Protein 6ER1 (pdb70)

Secondary structure (DSSP, 8-state):
-------TTHHHHHHHHHHHHHHHT-S--EEEE-TTS-EEEE-HHHHHHH-SHHHHHHHHS-EETTEEE--TTS-HHHHHHHHHHHHHS-----GGGHHHHHHHHHHHT-HHHHHHHT---

Solvent-accessible surface area: 8264 Å² total; per-residue (Å²): 182,145,154,109,152,168,97,92,112,135,46,111,90,100,70,104,89,18,52,57,65,26,113,133,73,56,167,34,78,13,18,0,26,12,174,116,110,54,90,34,92,0,13,83,134,8,0,48,90,29,10,102,26,4,53,82,7,45,152,99,35,116,105,58,139,127,0,4,51,5,27,106,97,2,33,37,64,0,0,57,23,0,0,64,14,18,2,64,53,77,20,140,81,120,149,179,35,79,25,86,0,31,158,12,0,125,89,9,108,0,63,75,0,24,142,80,17,92,73,166,153

Structure (mmCIF, N/CA/C/O backbone):
data_6ER1
#
_entry.id   6ER1
#
_cell.length_a   84.940
_cell.length_b   84.940
_cell.length_c   40.400
_cell.angle_alpha   90.000
_cell.angle_beta   90.000
_cell.angle_gamma   120.000
#
_symmetry.space_group_name_H-M   'P 32 2 1'
#
loop_
_entity.id
_entity.type
_entity.pdbx_description
1 polymer 'Centrosome-associated zinc finger protein CP190'
2 non-polymer 'PHOSPHATE ION'
3 water water
#
loop_
_atom_site.group_PDB
_atom_site.id
_atom_site.type_symbol
_atom_site.label_atom_id
_atom_site.label_alt_id
_atom_site.label_comp_id
_atom_site.label_asym_id
_atom_site.label_entity_id
_atom_site.label_seq_id
_atom_site.pdbx_PDB_ins_code
_atom_site.Cartn_x
_atom_site.Cartn_y
_atom_site.Cartn_z
_atom_site.occupancy
_atom_site.B_iso_or_equiv
_atom_site.auth_seq_id
_atom_site.auth_comp_id
_atom_site.auth_asym_id
_atom_site.auth_atom_id
_atom_site.pdbx_PDB_model_num
ATOM 1 N N . GLU A 1 8 ? -51.556 -9.986 -41.632 1.00 56.21 3 GLU A N 1
ATOM 2 C CA . GLU A 1 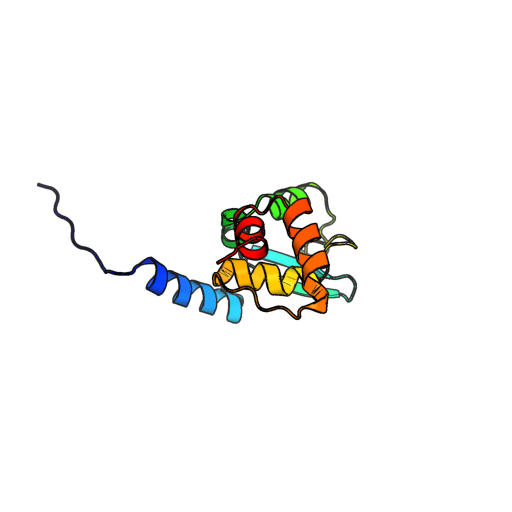8 ? -51.611 -8.668 -40.953 1.00 46.01 3 GLU A CA 1
ATOM 3 C C . GLU A 1 8 ? -51.160 -8.802 -39.495 1.00 40.86 3 GLU A C 1
ATOM 4 O O . GLU A 1 8 ? -51.069 -9.909 -38.936 1.00 35.58 3 GLU A O 1
ATOM 10 N N . VAL A 1 9 ? -50.933 -7.654 -38.869 1.00 34.46 4 VAL A N 1
ATOM 11 C CA . VAL A 1 9 ? -50.469 -7.616 -37.490 1.00 26.28 4 VAL A CA 1
ATOM 12 C C . VAL A 1 9 ? -51.654 -7.762 -36.525 1.00 25.79 4 VAL A C 1
ATOM 13 O O . VAL A 1 9 ? -52.602 -6.969 -36.563 1.00 28.01 4 VAL A O 1
ATOM 17 N N . LYS A 1 10 ? -51.588 -8.765 -35.662 1.00 18.98 5 LYS A N 1
ATOM 18 C CA . LYS A 1 10 ? -52.578 -8.971 -34.602 1.00 18.47 5 LYS A CA 1
ATOM 19 C C . LYS A 1 10 ? -52.080 -8.445 -33.268 1.00 18.75 5 LYS A C 1
ATOM 20 O O . LYS A 1 10 ? -50.895 -8.202 -33.075 1.00 19.81 5 LYS A O 1
ATOM 26 N N . SER A 1 11 ? -53.013 -8.278 -32.345 1.00 18.99 6 SER A N 1
ATOM 27 C CA . SER A 1 11 ? -52.611 -7.919 -31.015 1.00 20.84 6 SER A CA 1
ATOM 28 C C . SER A 1 11 ? -53.527 -8.530 -29.973 1.00 22.88 6 SER A C 1
ATOM 29 O O . SER A 1 11 ? -54.732 -8.640 -30.181 1.00 24.91 6 SER A O 1
ATOM 32 N N . VAL A 1 12 ? -52.904 -8.981 -28.884 1.00 19.78 7 VAL A N 1
ATOM 33 C CA . VAL A 1 12 ? -53.617 -9.528 -27.727 1.00 19.60 7 VAL A CA 1
ATOM 34 C C . VAL A 1 12 ? -52.978 -8.869 -26.501 1.00 16.96 7 VAL A C 1
ATOM 35 O O . VAL A 1 12 ? -51.815 -8.416 -26.574 1.00 18.86 7 VAL A O 1
ATOM 39 N N . LYS A 1 13 ? -53.720 -8.780 -25.397 1.00 16.50 8 LYS A N 1
ATOM 40 C CA . LYS A 1 13 ? -53.235 -8.046 -24.245 1.00 17.32 8 LYS A CA 1
ATOM 41 C C . LYS A 1 13 ? -53.632 -8.689 -22.927 1.00 16.59 8 LYS A C 1
ATOM 42 O O . LYS A 1 13 ? -54.664 -9.373 -22.821 1.00 18.69 8 LYS A O 1
ATOM 48 N N . VAL A 1 14 ? -52.791 -8.447 -21.914 1.00 17.29 9 VAL A N 1
ATOM 49 C CA . VAL A 1 14 ? -53.099 -8.755 -20.521 1.00 17.90 9 VAL A CA 1
ATOM 50 C C . VAL A 1 14 ? -53.658 -7.461 -19.916 1.00 18.99 9 VAL A C 1
ATOM 51 O O . VAL A 1 14 ? -53.007 -6.421 -19.935 1.00 23.06 9 VAL A O 1
ATOM 55 N N . ASP A 1 15 ? -54.862 -7.535 -19.365 1.00 19.99 10 ASP A N 1
ATOM 56 C CA . ASP A 1 15 ? -55.469 -6.372 -18.761 1.00 20.69 10 ASP A CA 1
ATOM 57 C C . ASP A 1 15 ? -54.729 -5.973 -17.466 1.00 2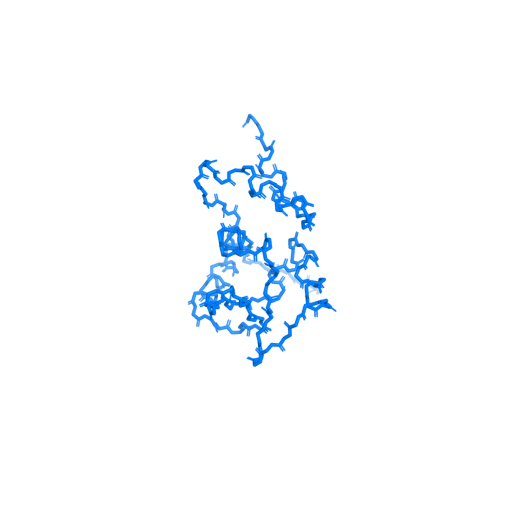0.86 10 ASP A C 1
ATOM 58 O O . ASP A 1 15 ? -54.094 -6.802 -16.778 1.00 22.29 10 ASP A O 1
ATOM 63 N N . ASN A 1 16 ? -54.802 -4.695 -17.163 1.00 21.64 11 ASN A N 1
ATOM 64 C CA . ASN A 1 16 ? -54.270 -4.173 -15.903 1.00 20.59 11 ASN A CA 1
ATOM 65 C C . ASN A 1 16 ? -52.775 -4.438 -15.745 1.00 18.51 11 ASN A C 1
ATOM 66 O O . ASN A 1 16 ? -52.286 -4.816 -14.671 1.00 19.95 11 ASN A O 1
ATOM 71 N N . TRP A 1 17 ? -52.042 -4.179 -16.823 1.00 18.38 12 TRP A N 1
ATOM 72 C CA . TRP A 1 17 ? -50.602 -4.437 -16.810 1.00 16.39 12 TRP A CA 1
ATOM 73 C C . TRP A 1 17 ? -49.860 -3.641 -15.742 1.00 16.56 12 TRP A C 1
ATOM 74 O O . TRP A 1 17 ? -48.901 -4.136 -15.135 1.00 16.99 12 TRP A O 1
ATOM 85 N N . GLY A 1 18 ? -50.309 -2.415 -15.509 1.00 17.65 13 GLY A N 1
ATOM 86 C CA . GLY A 1 18 ? -49.697 -1.570 -14.506 1.00 18.16 13 GLY A CA 1
ATOM 87 C C . GLY A 1 18 ? -49.728 -2.175 -13.108 1.00 16.66 13 GLY A C 1
ATOM 88 O O . GLY A 1 18 ? -48.773 -2.069 -12.381 1.00 18.25 13 GLY A O 1
ATOM 89 N N . VAL A 1 19 ? -50.858 -2.790 -12.753 1.00 18.64 14 VAL A N 1
ATOM 90 C CA . VAL A 1 19 ? -51.040 -3.460 -11.466 1.00 19.18 14 VAL A CA 1
ATOM 91 C C . VAL A 1 19 ? -50.098 -4.659 -11.374 1.00 18.44 14 VAL A C 1
ATOM 92 O O . VAL A 1 19 ? -49.397 -4.829 -10.348 1.00 20.17 14 VAL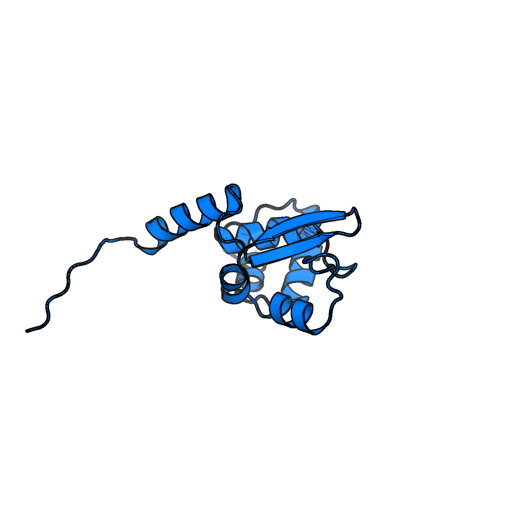 A O 1
ATOM 96 N N . PHE A 1 20 ? -50.051 -5.465 -12.451 1.00 19.25 15 PHE A N 1
ATOM 97 C CA . PHE A 1 20 ? -49.099 -6.594 -12.526 1.00 17.74 15 PHE A CA 1
ATOM 98 C C . PHE A 1 20 ? -47.656 -6.123 -12.278 1.00 16.89 15 PHE A C 1
ATOM 99 O O . PHE A 1 20 ? -46.930 -6.680 -11.458 1.00 18.72 15 PHE A O 1
ATOM 107 N N . PHE A 1 21 ? -47.252 -5.093 -13.005 1.00 16.08 16 PHE A N 1
ATOM 108 C CA . PHE A 1 21 ? -45.895 -4.655 -13.006 1.00 15.43 16 PHE A CA 1
ATOM 109 C C . PHE A 1 21 ? -45.474 -4.063 -11.656 1.00 15.52 16 PHE A C 1
ATOM 110 O O . PHE A 1 21 ? -44.393 -4.371 -11.157 1.00 16.46 16 PHE A O 1
ATOM 118 N N . LEU A 1 22 ? -46.348 -3.238 -11.085 1.00 15.54 17 LEU A N 1
ATOM 119 C CA . LEU A 1 22 ? -46.084 -2.634 -9.797 1.00 15.87 17 LEU A CA 1
ATOM 120 C C . LEU A 1 22 ? -45.871 -3.681 -8.713 1.00 15.91 17 LEU A C 1
ATOM 121 O O . LEU A 1 22 ? -45.016 -3.507 -7.846 1.00 18.46 17 LEU A O 1
ATOM 126 N N . GLN A 1 23 ? -46.647 -4.761 -8.748 1.00 16.12 18 GLN A N 1
ATOM 127 C CA . GLN A 1 23 ? -46.471 -5.814 -7.745 1.00 18.08 18 GLN A CA 1
ATOM 128 C C . GLN A 1 23 ? -45.068 -6.380 -7.825 1.00 17.52 18 GLN A C 1
ATOM 129 O O . GLN A 1 23 ? -44.398 -6.636 -6.806 1.00 19.74 18 GLN A O 1
ATOM 139 N N . LYS A 1 24 ? -44.604 -6.597 -9.070 1.00 15.93 19 LYS A N 1
ATOM 140 C CA . LYS A 1 24 ? -43.251 -7.140 -9.266 1.00 15.94 19 LYS A CA 1
ATOM 141 C C . LYS A 1 24 ? -42.170 -6.172 -8.837 1.00 15.78 19 LYS A C 1
ATOM 142 O O . LYS A 1 24 ? -41.193 -6.544 -8.152 1.00 17.67 19 LYS A O 1
ATOM 148 N N . LEU A 1 25 ? -42.352 -4.905 -9.191 1.00 15.11 20 LEU A N 1
ATOM 149 C CA . LEU A 1 25 ? -41.413 -3.870 -8.838 1.00 15.13 20 LEU A CA 1
ATOM 150 C C . LEU A 1 25 ? -41.301 -3.675 -7.299 1.00 16.47 20 LEU A C 1
ATOM 151 O O . LEU A 1 25 ? -40.214 -3.519 -6.762 1.00 17.18 20 LEU A O 1
ATOM 156 N N . GLN A 1 26 ? -42.438 -3.692 -6.636 1.00 16.80 21 GLN A N 1
ATOM 157 C CA . GLN A 1 26 ? -42.471 -3.556 -5.155 1.00 17.93 21 GLN A CA 1
ATOM 158 C C . GLN A 1 26 ? -41.713 -4.697 -4.507 1.00 17.54 21 GLN A C 1
ATOM 159 O O . GLN A 1 26 ? -40.934 -4.476 -3.572 1.00 20.03 21 GLN A O 1
ATOM 165 N N . ASN A 1 27 ? -41.897 -5.920 -5.012 1.00 17.55 22 ASN A N 1
ATOM 166 C CA . ASN A 1 27 ? -41.133 -7.041 -4.530 1.00 17.74 22 ASN A CA 1
ATOM 167 C C . ASN A 1 27 ? -39.640 -6.858 -4.710 1.00 18.11 22 ASN A C 1
ATOM 168 O O . ASN A 1 27 ? -38.848 -7.150 -3.828 1.00 20.37 22 ASN A O 1
ATOM 173 N N . PHE A 1 28 ? -39.237 -6.384 -5.878 1.00 17.03 23 PHE A N 1
ATOM 174 C CA . PHE A 1 28 ? -37.825 -6.109 -6.089 1.00 18.12 23 PHE A CA 1
ATOM 175 C C . PHE A 1 28 ? -37.247 -5.074 -5.089 1.00 17.59 23 PHE A C 1
ATOM 176 O O . PHE A 1 28 ? -36.105 -5.193 -4.627 1.00 20.71 23 PHE A O 1
ATOM 184 N N . PHE A 1 29 ? -38.020 -4.036 -4.843 1.00 16.93 24 PHE A N 1
ATOM 185 C CA . PHE A 1 29 ? -37.645 -3.012 -3.877 1.00 17.93 24 PHE A CA 1
ATOM 186 C C . PHE A 1 29 ? -37.488 -3.598 -2.487 1.00 20.28 24 PHE A C 1
ATOM 187 O O . PHE A 1 29 ? -36.463 -3.377 -1.848 1.00 22.32 24 PHE A O 1
ATOM 195 N N . ASN A 1 30 ? -38.431 -4.446 -2.077 1.00 18.99 25 ASN A N 1
ATOM 196 C CA . ASN A 1 30 ? -38.380 -5.063 -0.755 1.00 22.22 25 ASN A CA 1
ATOM 197 C C . ASN A 1 30 ? -37.175 -5.991 -0.610 1.00 22.14 25 ASN A C 1
ATOM 198 O O . ASN A 1 30 ? -36.600 -6.056 0.459 1.00 30.50 25 ASN A O 1
ATOM 203 N N . LYS A 1 31 ? -36.760 -6.654 -1.695 1.00 23.90 26 LYS A N 1
ATOM 204 C CA . LYS A 1 31 ? -35.660 -7.627 -1.658 1.00 24.97 26 LYS A CA 1
ATOM 205 C C . LYS A 1 31 ? -34.322 -6.981 -2.084 1.00 24.67 26 LYS A C 1
ATOM 206 O O . LYS A 1 31 ? -33.292 -7.647 -2.071 1.00 28.65 26 LYS A O 1
ATOM 212 N N . THR A 1 32 ? -34.350 -5.698 -2.479 1.00 22.14 27 THR A N 1
ATOM 213 C CA . THR A 1 32 ? -33.205 -4.926 -3.042 1.00 23.35 27 THR A CA 1
ATOM 214 C C . THR A 1 32 ? -32.608 -5.580 -4.283 1.00 30.52 27 THR A C 1
ATOM 215 O O . THR A 1 32 ? -31.388 -5.619 -4.449 1.00 42.89 27 THR A O 1
ATOM 219 N N . ASP A 1 33 ? -33.483 -6.121 -5.119 1.00 23.83 28 ASP A N 1
ATOM 220 C CA . ASP A 1 33 ? -33.107 -6.731 -6.397 1.00 23.84 28 ASP A CA 1
ATOM 221 C C . ASP A 1 33 ? -33.086 -5.654 -7.447 1.00 20.69 28 ASP A C 1
ATOM 222 O O . ASP A 1 33 ? -34.048 -4.886 -7.560 1.00 21.28 28 ASP A O 1
ATOM 227 N N . TYR A 1 34 ? -31.985 -5.602 -8.200 1.00 19.21 29 TYR A N 1
ATOM 228 C CA . TYR A 1 34 ? -31.773 -4.702 -9.339 1.00 20.93 29 TYR A CA 1
ATOM 229 C C . TYR A 1 34 ? -31.632 -3.257 -8.917 1.00 18.55 29 TYR A C 1
ATOM 230 O O . TYR A 1 34 ? -31.620 -2.367 -9.771 1.00 21.16 29 TYR A O 1
ATOM 239 N N . CYS A 1 35 ? -31.424 -3.002 -7.614 1.00 22.42 30 CYS A N 1
ATOM 240 C CA . CYS A 1 35 ? -31.245 -1.619 -7.165 1.00 20.59 30 CYS A CA 1
ATOM 241 C C . CYS A 1 35 ? -29.917 -1.076 -7.697 1.00 21.63 30 CYS A C 1
ATOM 242 O O . CYS A 1 35 ? -28.931 -1.817 -7.834 1.00 25.63 30 CYS A O 1
ATOM 245 N N . ASP A 1 36 ? -29.914 0.196 -8.060 1.00 19.88 31 ASP A N 1
ATOM 246 C CA . ASP A 1 36 ? -28.750 0.796 -8.701 1.00 20.77 31 ASP A CA 1
ATOM 247 C C . ASP A 1 36 ? -28.389 2.139 -8.154 1.00 20.23 31 ASP A C 1
ATOM 248 O O . ASP A 1 36 ? -27.517 2.814 -8.701 1.00 23.11 31 ASP A O 1
ATOM 253 N N . LEU A 1 37 ? -28.987 2.480 -7.015 1.00 19.21 32 LEU A N 1
ATOM 254 C CA . LEU A 1 37 ? -28.718 3.743 -6.337 1.00 17.97 32 LEU A CA 1
ATOM 255 C C . LEU A 1 37 ? -28.878 3.513 -4.835 1.00 18.54 32 LEU A C 1
ATOM 256 O O . LEU A 1 37 ? -29.932 3.022 -4.388 1.00 19.72 32 LEU A O 1
ATOM 261 N N . THR A 1 38 ? -27.844 3.852 -4.050 1.00 17.72 33 THR A N 1
ATOM 262 C CA . THR A 1 38 ? -27.856 3.700 -2.618 1.00 17.26 33 THR A CA 1
ATOM 263 C C . THR A 1 38 ? -27.836 5.087 -2.014 1.00 16.16 33 THR A C 1
ATOM 264 O O . THR A 1 38 ? -26.901 5.865 -2.274 1.00 19.78 33 THR A O 1
ATOM 268 N N . LEU A 1 39 ? -28.874 5.395 -1.226 1.00 16.52 34 LEU A N 1
ATOM 269 C CA . LEU A 1 39 ? -28.987 6.677 -0.534 1.00 16.81 34 LEU A CA 1
ATOM 270 C C . LEU A 1 39 ? -28.477 6.512 0.877 1.00 17.50 34 LEU A C 1
ATOM 271 O O . LEU A 1 39 ? -28.869 5.576 1.575 1.00 20.36 34 LEU A O 1
ATOM 276 N N . GLN A 1 40 ? -27.599 7.403 1.312 1.00 17.46 35 GLN A N 1
ATOM 277 C CA . GLN A 1 40 ? -27.033 7.341 2.655 1.00 17.56 35 GLN A CA 1
ATOM 278 C C . GLN A 1 40 ? -27.409 8.548 3.500 1.00 16.97 35 GLN A C 1
ATOM 279 O O . GLN A 1 40 ? -27.178 9.698 3.066 1.00 19.03 35 GLN A O 1
ATOM 285 N N . PHE A 1 41 ? -27.930 8.260 4.703 1.00 16.87 36 PHE A N 1
ATOM 286 C CA . PHE A 1 41 ? -28.359 9.268 5.658 1.00 17.07 36 PHE A CA 1
ATOM 287 C C . PHE A 1 41 ? -27.251 9.656 6.645 1.00 19.23 36 PHE A C 1
ATOM 288 O O . PHE A 1 41 ? -26.207 8.993 6.713 1.00 21.27 36 PHE A O 1
ATOM 296 N N . ARG A 1 42 ? -27.478 10.724 7.400 1.00 19.52 37 ARG A N 1
ATOM 297 C CA . ARG A 1 42 ? -26.465 11.267 8.322 1.00 22.62 37 ARG A CA 1
ATOM 298 C C . ARG A 1 42 ? -26.072 10.255 9.392 1.00 22.65 37 ARG A C 1
ATOM 299 O O . ARG A 1 42 ? -24.904 10.226 9.829 1.00 27.50 37 ARG A O 1
ATOM 311 N N . ASP A 1 43 ? -27.038 9.410 9.790 1.00 21.44 38 ASP A N 1
ATOM 312 C CA . ASP A 1 43 ? -26.796 8.341 10.784 1.00 22.72 38 ASP A CA 1
ATOM 313 C C . ASP A 1 43 ? -26.087 7.075 10.192 1.00 24.19 38 ASP A C 1
ATOM 314 O O . ASP A 1 43 ? -25.899 6.068 10.896 1.00 31.43 38 ASP A O 1
ATOM 319 N N . ASN A 1 44 ? -25.710 7.153 8.911 1.00 24.39 39 ASN A N 1
ATOM 320 C CA . ASN A 1 44 ? -25.003 6.115 8.118 1.00 26.34 39 ASN A CA 1
ATOM 321 C C . ASN A 1 44 ? -25.919 4.995 7.636 1.00 26.43 39 ASN A C 1
ATOM 322 O O . ASN A 1 44 ? -25.453 4.076 6.954 1.00 32.13 39 ASN A O 1
ATOM 327 N N . SER A 1 45 ? -27.224 5.086 7.917 1.00 22.45 40 SER A N 1
ATOM 328 C CA . SER A 1 45 ? -28.177 4.106 7.396 1.00 22.19 40 SER A CA 1
ATOM 329 C C . SER A 1 45 ? -28.378 4.355 5.893 1.00 20.46 40 SER A C 1
ATOM 330 O O . SER A 1 45 ? -28.054 5.428 5.367 1.00 19.89 40 SER A O 1
ATOM 333 N N . GLN A 1 46 ? -28.829 3.326 5.198 1.00 22.13 41 GLN A N 1
ATOM 334 C CA . GLN A 1 46 ? -28.944 3.360 3.759 1.00 21.96 41 GLN A CA 1
ATOM 335 C C . GLN A 1 46 ? -30.289 2.874 3.299 1.00 19.59 41 GLN A C 1
ATOM 336 O O . GLN A 1 46 ? -30.895 1.993 3.899 1.00 26.88 41 GLN A O 1
ATOM 342 N N . LEU A 1 47 ? -30.701 3.416 2.156 1.00 16.95 42 LEU A N 1
ATOM 343 C CA . LEU A 1 47 ? -31.918 2.990 1.470 1.00 17.34 42 LEU A CA 1
ATOM 344 C C . LEU A 1 47 ? -31.539 2.734 0.005 1.00 17.70 42 LEU A C 1
ATOM 345 O O . LEU A 1 47 ? -31.071 3.648 -0.691 1.00 18.83 42 LEU A O 1
ATOM 350 N N . LYS A 1 48 ? -31.741 1.505 -0.457 1.00 17.14 43 LYS A N 1
ATOM 351 C CA . LYS A 1 48 ? -31.419 1.122 -1.844 1.00 17.40 43 LYS A CA 1
ATOM 352 C C . LYS A 1 48 ? -32.646 1.194 -2.723 1.00 17.69 43 LYS A C 1
ATOM 353 O O . LYS A 1 48 ? -33.694 0.662 -2.355 1.00 18.37 43 LYS A O 1
ATOM 359 N N . VAL A 1 49 ? -32.512 1.828 -3.888 1.00 17.02 44 VAL A N 1
ATOM 360 C CA . VAL A 1 49 ? -33.649 2.138 -4.720 1.00 16.81 44 VAL A CA 1
ATOM 361 C C . VAL A 1 49 ? -33.263 1.869 -6.193 1.00 16.25 44 VAL A C 1
ATOM 362 O O . VAL A 1 49 ? -32.114 1.575 -6.530 1.00 18.29 44 VAL A O 1
ATOM 366 N N . HIS A 1 50 ? -34.249 2.056 -7.056 1.00 16.85 45 HIS A N 1
ATOM 367 C CA . HIS A 1 50 ? -34.103 2.007 -8.531 1.00 17.55 45 HIS A CA 1
ATOM 368 C C . HIS A 1 50 ? -34.175 3.401 -9.086 1.00 16.38 45 HIS A C 1
ATOM 369 O O . HIS A 1 50 ? -35.206 4.062 -8.953 1.00 17.14 45 HIS A O 1
ATOM 376 N N . ARG A 1 51 ? -33.108 3.845 -9.737 1.00 17.64 46 ARG A N 1
ATOM 377 C CA . ARG A 1 51 ? -33.037 5.178 -10.326 1.00 19.76 46 ARG A CA 1
ATOM 378 C C . ARG A 1 51 ? -34.248 5.489 -11.201 1.00 19.57 46 ARG A C 1
ATOM 379 O O . ARG A 1 51 ? -34.793 6.601 -11.100 1.00 21.62 46 ARG A O 1
ATOM 387 N N . LEU A 1 52 ? -34.665 4.522 -12.035 1.00 18.13 47 LEU A N 1
ATOM 388 C CA . LEU A 1 52 ? -35.752 4.772 -12.955 1.00 17.18 47 LEU A CA 1
ATOM 389 C C . LEU A 1 52 ? -37.065 5.007 -12.244 1.00 16.98 47 LEU A C 1
ATOM 390 O O . LEU A 1 52 ? -37.907 5.770 -12.761 1.00 19.78 47 LEU A O 1
ATOM 395 N N . VAL A 1 53 ? -37.260 4.375 -11.059 1.00 16.23 48 VAL A N 1
ATOM 396 C CA . VAL A 1 53 ? -38.506 4.612 -10.344 1.00 15.94 48 VAL A CA 1
ATOM 397 C C . VAL A 1 53 ? -38.542 6.055 -9.827 1.00 15.63 48 VAL A C 1
ATOM 398 O O . VAL A 1 53 ? -39.566 6.763 -9.913 1.00 16.77 48 VAL A O 1
ATOM 402 N N . LEU A 1 54 ? -37.427 6.481 -9.258 1.00 16.12 49 LEU A N 1
ATOM 403 C CA . LEU A 1 54 ? -37.328 7.851 -8.722 1.00 17.04 49 LEU A CA 1
ATOM 404 C C . LEU A 1 54 ? -37.538 8.877 -9.863 1.00 16.19 49 LEU A C 1
ATOM 405 O O . LEU A 1 54 ? -38.297 9.87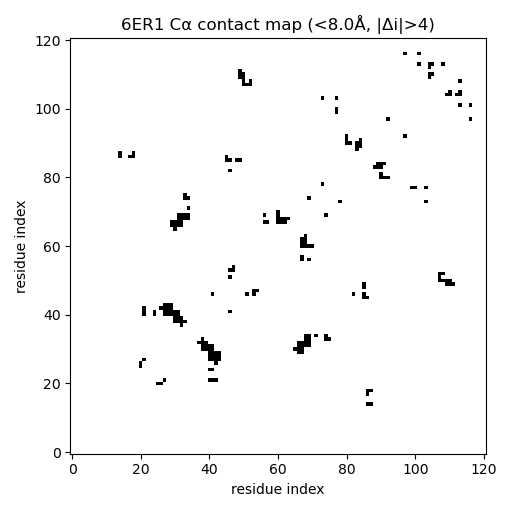3 -9.758 1.00 16.78 49 LEU A O 1
ATOM 410 N N . SER A 1 55 ? -36.966 8.560 -11.003 1.00 16.92 50 SER A N 1
ATOM 411 C CA . SER A 1 55 ? -36.987 9.488 -12.152 1.00 15.81 50 SER A CA 1
ATOM 412 C C . SER A 1 55 ? -38.381 9.654 -12.781 1.00 15.17 50 SER A C 1
ATOM 413 O O . SER A 1 55 ? -38.648 10.661 -13.438 1.00 18.46 50 SER A O 1
ATOM 416 N N . ALA A 1 56 ? -39.274 8.690 -12.568 1.00 15.65 51 ALA A N 1
ATOM 417 C CA . ALA A 1 56 ? -40.649 8.820 -13.104 1.00 16.99 51 ALA A CA 1
ATOM 418 C C . ALA A 1 56 ? -41.405 9.993 -12.469 1.00 15.90 51 ALA A C 1
ATOM 419 O O . ALA A 1 56 ? -42.340 10.514 -13.071 1.00 20.26 51 ALA A O 1
ATOM 421 N N . CYS A 1 57 ? -41.009 10.313 -11.227 1.00 16.53 52 CYS A N 1
ATOM 422 C CA . CYS A 1 57 ? -41.689 11.369 -10.435 1.00 17.93 52 CYS A CA 1
ATOM 423 C C . CYS A 1 57 ? -40.970 12.679 -10.325 1.00 16.05 52 CYS A C 1
ATOM 424 O O . CYS A 1 57 ? -41.599 13.730 -10.007 1.00 18.46 52 CYS A O 1
ATOM 427 N N . THR A 1 58 ? -39.658 12.643 -10.485 1.00 15.81 53 THR A N 1
ATOM 428 C CA . THR A 1 58 ? -38.839 13.832 -10.195 1.00 15.34 53 THR A CA 1
ATOM 429 C C . THR A 1 58 ? -37.503 13.782 -10.916 1.00 14.97 53 THR A C 1
ATOM 430 O O . THR A 1 58 ? -37.023 12.700 -11.229 1.00 17.69 53 THR A O 1
ATOM 434 N N . ASP A 1 59 ? -36.874 14.933 -11.097 1.00 15.20 54 ASP A N 1
ATOM 435 C CA . ASP A 1 59 ? -35.450 14.975 -11.486 1.00 17.72 54 ASP A CA 1
ATOM 436 C C . ASP A 1 59 ? -34.512 15.341 -10.311 1.00 17.70 54 ASP A C 1
ATOM 437 O O . ASP A 1 59 ? -33.303 15.452 -10.481 1.00 19.30 54 ASP A O 1
ATOM 442 N N . TYR A 1 60 ? -35.062 15.433 -9.115 1.00 16.18 55 TYR A N 1
ATOM 443 C CA . TYR A 1 60 ? -34.253 15.878 -7.964 1.00 14.71 55 TYR A CA 1
ATOM 444 C C . TYR A 1 60 ? -33.134 14.901 -7.634 1.00 15.06 55 TYR A C 1
ATOM 445 O O . TYR A 1 60 ? -32.025 15.303 -7.304 1.00 15.33 55 TYR A O 1
ATOM 454 N N . PHE A 1 61 ? -33.419 13.592 -7.673 1.00 16.38 56 PHE A N 1
ATOM 455 C CA . PHE A 1 61 ? -32.357 12.632 -7.415 1.00 16.17 56 PHE A CA 1
ATOM 456 C C . PHE A 1 61 ? -31.269 12.698 -8.505 1.00 16.08 56 PHE A C 1
ATOM 457 O O . PHE A 1 61 ? -30.104 12.519 -8.192 1.00 19.70 56 PHE A O 1
ATOM 465 N N . ASN A 1 62 ? -31.649 13.039 -9.760 1.00 16.89 57 ASN A N 1
ATOM 466 C CA . ASN A 1 62 ? -30.674 13.281 -10.812 1.00 16.91 57 ASN A CA 1
ATOM 467 C C . ASN A 1 62 ? -29.727 14.431 -10.428 1.00 16.74 57 ASN A C 1
ATOM 468 O O . ASN A 1 62 ? -28.515 14.330 -10.560 1.00 19.91 57 ASN A O 1
ATOM 473 N N . VAL A 1 63 ? -30.304 15.500 -9.913 1.00 15.42 58 VAL A N 1
ATOM 474 C CA . VAL A 1 63 ? -29.465 16.635 -9.508 1.00 14.75 58 VAL A CA 1
ATOM 475 C C . VAL A 1 63 ? -28.595 16.308 -8.313 1.00 14.74 58 VAL A C 1
ATOM 476 O O . VAL A 1 63 ? -27.444 16.725 -8.278 1.00 17.03 58 VAL A O 1
ATOM 482 N N . LEU A 1 64 ? -29.138 15.526 -7.367 1.00 15.38 59 LEU A N 1
ATOM 483 C CA . LEU A 1 64 ? -28.305 15.066 -6.222 1.00 15.18 59 LEU A CA 1
ATOM 484 C C . LEU A 1 64 ? -27.102 14.236 -6.710 1.00 16.94 59 LEU A C 1
ATOM 485 O O . LEU A 1 64 ? -25.999 14.423 -6.250 1.00 18.76 59 LEU A O 1
ATOM 490 N N . GLU A 1 65 ? -27.319 13.363 -7.699 1.00 17.80 60 GLU A N 1
ATOM 491 C CA . GLU A 1 65 ? -26.225 12.581 -8.214 1.00 21.27 60 GLU A CA 1
ATOM 492 C C . GLU A 1 65 ? -25.169 13.425 -8.928 1.00 21.22 60 GLU A C 1
ATOM 493 O O . GLU A 1 65 ? -24.011 13.038 -8.952 1.00 26.06 60 GLU A O 1
ATOM 499 N N . GLN A 1 66 ? -25.584 14.550 -9.518 1.00 19.68 61 GLN A N 1
ATOM 500 C CA . GLN A 1 66 ? -24.661 15.505 -10.128 1.00 21.48 61 GLN A CA 1
ATOM 501 C C . GLN A 1 66 ? -23.901 16.389 -9.119 1.00 22.76 61 GLN A C 1
ATOM 502 O O . GLN A 1 66 ? -22.868 16.921 -9.456 1.00 28.44 61 GLN A O 1
ATOM 508 N N . THR A 1 67 ? -24.404 16.545 -7.892 1.00 19.45 62 THR A N 1
ATOM 509 C CA . THR A 1 67 ? -23.925 17.607 -6.989 1.00 18.94 62 THR A CA 1
ATOM 510 C C . THR A 1 67 ? -23.533 17.191 -5.589 1.00 22.70 62 THR A C 1
ATOM 511 O O . THR A 1 67 ? -23.017 18.027 -4.799 1.00 23.68 62 THR A O 1
ATOM 515 N N . CYS A 1 68 ? -23.796 15.948 -5.234 1.00 20.56 63 CYS A N 1
ATOM 516 C CA . CYS A 1 68 ? -23.512 15.478 -3.875 1.00 21.69 63 CYS A CA 1
ATOM 517 C C . CYS A 1 68 ? -22.407 14.437 -3.865 1.00 23.21 63 CYS A C 1
ATOM 518 O O . CYS A 1 68 ? -22.130 13.794 -4.867 1.00 25.84 63 CYS A O 1
ATOM 521 N N . GLU A 1 69 ? -21.751 14.315 -2.727 1.00 23.80 64 GLU A N 1
ATOM 522 C CA . GLU A 1 69 ? -20.642 13.377 -2.583 1.00 25.49 64 GLU A CA 1
ATOM 523 C C . GLU A 1 69 ? -21.104 11.896 -2.661 1.00 25.25 64 GLU A C 1
ATOM 524 O O . GLU A 1 69 ? -22.211 11.530 -2.219 1.00 23.68 64 GLU A O 1
ATOM 535 N N . ILE A 1 70 ? -20.258 11.060 -3.257 1.00 26.81 65 ILE A N 1
ATOM 536 C CA . ILE A 1 70 ? -20.454 9.611 -3.261 1.00 26.19 65 ILE A CA 1
ATOM 537 C C . ILE A 1 70 ? -19.327 8.994 -2.419 1.00 29.66 65 ILE A C 1
ATOM 538 O O . ILE A 1 70 ? -18.145 9.288 -2.642 1.00 35.82 65 ILE A O 1
ATOM 543 N N . VAL A 1 71 ? -19.695 8.177 -1.438 1.00 27.49 66 VAL A N 1
ATOM 544 C CA . VAL A 1 71 ? -18.737 7.485 -0.569 1.00 30.36 66 VAL A CA 1
ATOM 545 C C . VAL A 1 71 ? -19.053 5.995 -0.622 1.00 31.78 66 VAL A C 1
ATOM 546 O O . VAL A 1 71 ? -20.181 5.605 -0.347 1.00 31.63 66 VAL A O 1
ATOM 550 N N . ASP A 1 72 ? -18.085 5.169 -1.009 1.00 32.42 67 ASP A N 1
ATOM 551 C CA . ASP A 1 72 ? -18.278 3.718 -1.024 1.00 35.98 67 ASP A CA 1
ATOM 552 C C . ASP A 1 72 ? -19.596 3.310 -1.718 1.00 34.32 67 ASP A C 1
ATOM 553 O O . ASP A 1 72 ? -20.403 2.563 -1.169 1.00 34.88 67 ASP A O 1
ATOM 558 N N . ASP A 1 73 ? -19.801 3.854 -2.917 1.00 31.04 68 ASP A N 1
ATOM 559 C CA . ASP A 1 73 ? -20.933 3.529 -3.765 1.00 30.15 68 ASP A CA 1
ATOM 560 C C . ASP A 1 73 ? -22.300 4.015 -3.244 1.00 28.25 68 ASP A C 1
ATOM 561 O O . ASP A 1 73 ? -23.333 3.521 -3.690 1.00 29.81 68 ASP A O 1
ATOM 566 N N . ALA A 1 74 ? -22.308 4.996 -2.342 1.00 24.24 69 ALA A N 1
ATOM 567 C CA . ALA A 1 74 ? -23.557 5.532 -1.790 1.00 20.41 69 ALA A CA 1
ATOM 568 C C . ALA A 1 74 ? -23.553 7.032 -1.942 1.00 20.78 69 ALA A C 1
ATOM 569 O O . ALA A 1 74 ? -22.543 7.690 -1.705 1.00 25.18 69 ALA A O 1
ATOM 571 N N . LEU A 1 75 ? -24.717 7.553 -2.307 1.00 19.05 70 LEU A N 1
ATOM 572 C CA . LEU A 1 75 ? -24.919 8.968 -2.454 1.00 18.60 70 LEU A CA 1
ATOM 573 C C . LEU A 1 75 ? -25.264 9.592 -1.087 1.00 17.19 70 LEU A C 1
ATOM 574 O O . LEU A 1 75 ? -26.240 9.197 -0.426 1.00 18.74 70 LEU A O 1
ATOM 579 N N . ILE A 1 76 ? -24.503 10.602 -0.692 1.00 19.44 71 ILE A N 1
ATOM 580 C CA . ILE A 1 76 ? -24.689 11.237 0.625 1.00 19.72 71 ILE A CA 1
ATOM 581 C C . ILE A 1 76 ? -25.824 12.267 0.527 1.00 18.82 71 ILE A C 1
ATOM 582 O O . ILE A 1 76 ? -25.726 13.297 -0.180 1.00 21.05 71 ILE A O 1
ATOM 587 N N . MET A 1 77 ? -26.922 11.979 1.194 1.00 17.39 72 MET A N 1
ATOM 588 C CA . MET A 1 77 ? -28.083 12.849 1.135 1.00 17.60 72 MET A CA 1
ATOM 589 C C . MET A 1 77 ? -27.811 14.190 1.826 1.00 17.78 72 MET A C 1
ATOM 590 O O . MET A 1 77 ? -27.134 14.228 2.848 1.00 19.33 72 MET A O 1
ATOM 595 N N . PRO A 1 78 ? -28.335 15.285 1.283 1.00 17.49 73 PRO A N 1
ATOM 596 C CA . PRO A 1 78 ? -28.217 16.567 1.954 1.00 17.30 73 PRO A CA 1
ATOM 597 C C . PRO A 1 78 ? -28.899 16.630 3.322 1.00 18.88 73 PRO A C 1
ATOM 598 O O . PRO A 1 78 ? -29.789 15.836 3.633 1.00 18.25 73 PRO A O 1
ATOM 602 N N . ASN A 1 79 ? -28.465 17.582 4.141 1.00 23.43 74 ASN A N 1
ATOM 603 C CA . ASN A 1 79 ? -28.997 17.723 5.507 1.00 24.58 74 ASN A CA 1
ATOM 604 C C . ASN A 1 79 ? -30.495 17.936 5.562 1.00 20.88 74 ASN A C 1
ATOM 605 O O . ASN A 1 79 ? -31.151 17.432 6.482 1.00 24.89 74 ASN A O 1
ATOM 610 N N . GLU A 1 80 ? -31.046 18.602 4.545 1.00 22.07 75 GLU A N 1
ATOM 611 C CA . GLU A 1 80 ? -32.489 18.866 4.516 1.00 26.30 75 GLU A CA 1
ATOM 612 C C . GLU A 1 80 ? -33.310 17.730 3.939 1.00 21.08 75 GLU A C 1
ATOM 613 O O . GLU A 1 80 ? -34.532 17.881 3.840 1.00 26.26 75 GLU A O 1
ATOM 619 N N . PHE A 1 81 ? -32.673 16.605 3.576 1.00 18.64 76 PHE A N 1
ATOM 620 C CA . PHE A 1 81 ? -33.351 15.550 2.838 1.00 16.40 76 PHE A CA 1
ATOM 621 C C . PHE A 1 81 ? -32.966 14.211 3.444 1.00 16.59 76 PHE A C 1
ATOM 622 O O . PHE A 1 81 ? -32.206 13.421 2.894 1.00 17.70 76 PHE A O 1
ATOM 630 N N . GLN A 1 82 ? -33.446 14.008 4.679 1.00 16.07 77 GLN A N 1
ATOM 631 C CA . GLN A 1 82 ? -33.135 12.804 5.465 1.00 15.66 77 GLN A CA 1
ATOM 632 C C . GLN A 1 82 ? -34.303 11.859 5.513 1.00 15.27 77 GLN A C 1
ATOM 633 O O . GLN A 1 82 ? -35.334 12.039 4.818 1.00 16.33 77 GLN A O 1
ATOM 639 N N . ALA A 1 83 ? -34.169 10.766 6.253 1.00 16.10 78 ALA A N 1
ATOM 640 C CA . ALA A 1 83 ? -35.126 9.646 6.137 1.00 16.27 78 ALA A CA 1
ATOM 641 C C . ALA A 1 83 ? -36.555 10.041 6.471 1.00 15.38 78 ALA A C 1
ATOM 642 O O . ALA A 1 83 ? -37.490 9.463 5.961 1.00 16.79 78 ALA A O 1
ATOM 644 N N . ASP A 1 84 ? -36.729 11.025 7.395 1.00 15.59 79 ASP A N 1
ATOM 645 C CA . ASP A 1 84 ? -38.091 11.436 7.720 1.00 16.29 79 ASP A CA 1
ATOM 646 C C . ASP A 1 84 ? -38.995 11.846 6.532 1.00 15.65 79 ASP A C 1
ATOM 647 O O . ASP A 1 84 ? -40.186 11.650 6.560 1.00 17.39 79 ASP A O 1
ATOM 652 N N . VAL A 1 85 ? -38.374 12.460 5.531 1.00 14.96 80 VAL A N 1
ATOM 653 C CA . VAL A 1 85 ? -39.089 12.803 4.292 1.00 14.83 80 VAL A CA 1
ATOM 654 C C . VAL A 1 85 ? -38.789 11.812 3.157 1.00 14.49 80 VAL A C 1
ATOM 655 O O . VAL A 1 85 ? -39.730 11.487 2.396 1.00 15.78 80 VAL A O 1
ATOM 659 N N . VAL A 1 86 ? -37.567 11.302 3.114 1.00 12.95 81 VAL A N 1
ATOM 660 C CA . VAL A 1 86 ? -37.162 10.442 1.978 1.00 12.71 81 VAL A CA 1
ATOM 661 C C . VAL A 1 86 ? -37.893 9.140 2.002 1.00 13.54 81 VAL A C 1
ATOM 662 O O . VAL A 1 86 ? -38.391 8.625 0.965 1.00 14.59 81 VAL A O 1
ATOM 666 N N . VAL A 1 87 ? -38.006 8.504 3.169 1.00 14.48 82 VAL A N 1
ATOM 667 C CA . VAL A 1 87 ? -38.652 7.192 3.211 1.00 14.75 82 VAL A CA 1
ATOM 668 C C . VAL A 1 87 ? -40.126 7.210 2.797 1.00 13.46 82 VAL A C 1
ATOM 669 O O . VAL A 1 87 ? -40.491 6.437 1.871 1.00 16.23 82 VAL A O 1
ATOM 673 N N . PRO A 1 88 ? -40.933 8.159 3.286 1.00 14.70 83 PRO A N 1
ATOM 674 C CA . PRO A 1 88 ? -42.322 8.189 2.831 1.00 14.32 83 PRO A CA 1
ATOM 675 C C . PRO A 1 88 ? -42.412 8.562 1.313 1.00 12.81 83 PRO A C 1
ATOM 676 O O . PRO A 1 88 ? -43.310 8.017 0.643 1.00 13.10 83 PRO A O 1
ATOM 680 N N . ILE A 1 89 ? -41.562 9.501 0.900 1.00 12.20 84 ILE A N 1
ATOM 681 C CA . ILE A 1 89 ? -41.615 9.919 -0.552 1.00 11.86 84 ILE A CA 1
ATOM 682 C C . ILE A 1 89 ? -41.229 8.749 -1.441 1.00 11.65 84 ILE A C 1
ATOM 683 O O . ILE A 1 89 ? -41.915 8.509 -2.463 1.00 13.91 84 ILE A O 1
ATOM 688 N N . VAL A 1 90 ? -40.168 8.036 -1.129 1.00 12.54 85 VAL A N 1
ATOM 689 C CA . VAL A 1 90 ? -39.784 6.888 -1.947 1.00 13.05 85 VAL A CA 1
ATOM 690 C C . VAL A 1 90 ? -40.866 5.836 -1.928 1.00 13.57 85 VAL A C 1
ATOM 691 O O . VAL A 1 90 ? -41.202 5.216 -2.970 1.00 14.49 85 VAL A O 1
ATOM 695 N N . ASN A 1 91 ? -41.463 5.552 -0.765 1.00 13.64 86 ASN A N 1
ATOM 696 C CA . ASN A 1 91 ? -42.532 4.577 -0.762 1.00 13.51 86 ASN A CA 1
ATOM 697 C C . ASN A 1 91 ? -43.735 4.991 -1.650 1.00 13.65 86 ASN A C 1
ATOM 698 O O . A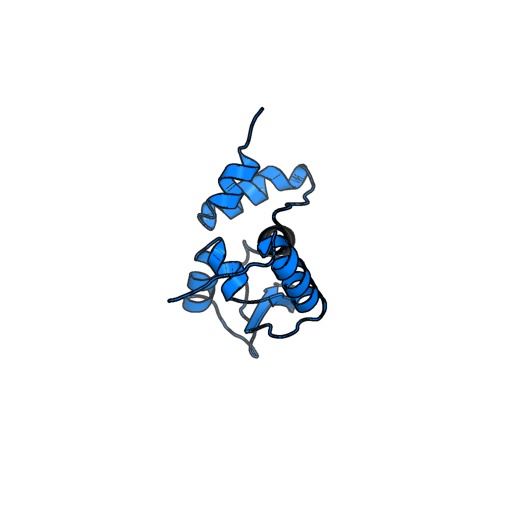SN A 1 91 ? -44.362 4.143 -2.340 1.00 15.78 86 ASN A O 1
ATOM 703 N N . PHE A 1 92 ? -44.021 6.283 -1.661 1.00 13.28 87 PHE A N 1
ATOM 704 C CA . PHE A 1 92 ? -45.018 6.863 -2.574 1.00 13.68 87 PHE A CA 1
ATOM 705 C C . PHE A 1 92 ? -44.616 6.612 -4.031 1.00 13.02 87 PHE A C 1
ATOM 706 O O . PHE A 1 92 ? -45.478 6.179 -4.841 1.00 14.21 87 PHE A O 1
ATOM 714 N N . MET A 1 93 ? -43.347 6.818 -4.348 1.00 13.08 88 MET A N 1
ATOM 715 C CA . MET A 1 93 ? -42.944 6.611 -5.773 1.00 12.94 88 MET A CA 1
ATOM 716 C C . MET A 1 93 ? -43.169 5.189 -6.226 1.00 13.37 88 MET A C 1
ATOM 717 O O . MET A 1 93 ? -43.526 4.944 -7.412 1.00 15.09 88 MET A O 1
ATOM 722 N N . TYR A 1 94 ? -43.032 4.203 -5.347 1.00 14.26 89 TYR A N 1
ATOM 723 C CA . TYR A 1 94 ? -43.248 2.782 -5.672 1.00 14.93 89 TYR A CA 1
ATOM 724 C C . TYR A 1 94 ? -44.705 2.342 -5.676 1.00 14.66 89 TYR A C 1
ATOM 725 O O . TYR A 1 94 ? -45.057 1.338 -6.312 1.00 18.52 89 TYR A O 1
ATOM 734 N N . THR A 1 95 ? -45.566 3.098 -5.020 1.00 14.98 90 THR A N 1
ATOM 735 C CA . THR A 1 95 ? -46.918 2.611 -4.746 1.00 16.08 90 THR A CA 1
ATOM 736 C C . THR A 1 95 ? -48.088 3.497 -5.123 1.00 16.22 90 THR A C 1
ATOM 737 O O . THR A 1 95 ? -49.188 2.970 -5.341 1.00 19.14 90 THR A O 1
ATOM 741 N N . GLY A 1 96 ? -47.874 4.806 -5.177 1.00 15.16 91 GLY A N 1
ATOM 742 C CA . GLY A 1 96 ? -48.933 5.780 -5.285 1.00 16.22 91 GLY A CA 1
ATOM 743 C C . GLY A 1 96 ? -49.625 6.203 -4.016 1.00 15.10 91 GLY A C 1
ATOM 744 O O . GLY A 1 96 ? -50.500 7.059 -4.068 1.00 17.56 91 GLY A O 1
ATOM 745 N N . THR A 1 97 ? -49.225 5.615 -2.867 1.00 15.60 92 THR A N 1
ATOM 746 C CA . THR A 1 97 ? -49.751 5.923 -1.564 1.00 16.30 92 THR A CA 1
ATOM 747 C C . THR A 1 97 ? -48.673 6.656 -0.765 1.00 14.32 92 THR A C 1
ATOM 748 O O . THR A 1 97 ? -47.510 6.229 -0.726 1.00 16.71 92 THR A O 1
ATOM 752 N N . LEU A 1 98 ? -49.062 7.771 -0.154 1.00 14.84 93 LEU A N 1
ATOM 753 C CA . LEU A 1 98 ? -48.211 8.484 0.791 1.00 15.27 93 LEU A CA 1
ATOM 754 C C . LEU A 1 98 ? -48.774 8.240 2.198 1.00 14.44 93 LEU A C 1
ATOM 755 O O . LEU A 1 98 ? -49.918 8.585 2.470 1.00 16.27 93 LEU A O 1
ATOM 760 N N . GLU A 1 99 ? -47.975 7.592 3.049 1.00 15.31 94 GLU A N 1
ATOM 761 C CA . GLU A 1 99 ? -48.292 7.357 4.471 1.00 16.34 94 GLU A CA 1
ATOM 762 C C . GLU A 1 99 ? -47.484 8.351 5.280 1.00 16.21 94 GLU A C 1
ATOM 763 O O . GLU A 1 99 ? -46.266 8.428 5.097 1.00 19.15 94 GLU A O 1
ATOM 769 N N . PHE A 1 100 ? -48.124 9.090 6.182 1.00 15.75 95 PHE A N 1
ATOM 770 C CA . PHE A 1 100 ? -47.463 10.179 6.864 1.00 16.88 95 PHE A CA 1
ATOM 771 C C . PHE A 1 100 ? -48.238 10.525 8.117 1.00 16.54 95 PHE A C 1
ATOM 772 O O . PHE A 1 100 ? -49.445 10.418 8.159 1.00 17.55 95 PHE A O 1
ATOM 780 N N . GLU A 1 101 ? -47.527 10.997 9.124 1.00 19.41 96 GLU A N 1
ATOM 781 C CA . GLU A 1 101 ? -48.185 11.632 10.276 1.00 20.30 96 GLU A CA 1
ATOM 782 C C . GLU A 1 101 ? -48.513 13.067 9.921 1.00 17.66 96 GLU A C 1
ATOM 783 O O . GLU A 1 101 ? -47.701 13.717 9.235 1.00 17.61 96 GLU A O 1
ATOM 794 N N . LEU A 1 102 ? -49.654 13.596 10.377 1.00 18.12 97 LEU A N 1
ATOM 795 C CA . LEU A 1 102 ? -50.025 14.975 10.079 1.00 17.86 97 LEU A CA 1
ATOM 796 C C . LEU A 1 102 ? -48.967 15.964 10.447 1.00 17.06 97 LEU A C 1
ATOM 797 O O . LEU A 1 102 ? -48.819 16.995 9.789 1.00 18.13 97 LEU A O 1
ATOM 802 N N . LYS A 1 103 ? -48.234 15.706 11.548 1.00 16.81 98 LYS A N 1
ATOM 803 C CA . LYS A 1 103 ? -47.213 16.622 11.935 1.00 17.58 98 LYS A CA 1
ATOM 804 C C . LYS A 1 103 ? -46.105 16.856 10.872 1.00 15.22 98 LYS A C 1
ATOM 805 O O . LYS A 1 103 ? -45.370 17.808 10.928 1.00 17.81 98 LYS A O 1
ATOM 811 N N . MET A 1 104 ? -46.010 15.892 9.949 1.00 14.95 99 MET A N 1
ATOM 812 C CA . MET A 1 104 ? -45.048 16.002 8.841 1.00 14.39 99 MET A CA 1
ATOM 813 C C . MET A 1 104 ? -45.642 16.641 7.590 1.00 12.91 99 MET A C 1
ATOM 814 O O . MET A 1 104 ? -44.850 16.742 6.583 1.00 13.82 99 MET A O 1
ATOM 819 N N . TYR A 1 105 ? -46.886 17.007 7.552 1.00 12.37 100 TYR A N 1
ATOM 820 C CA . TYR A 1 105 ? -47.5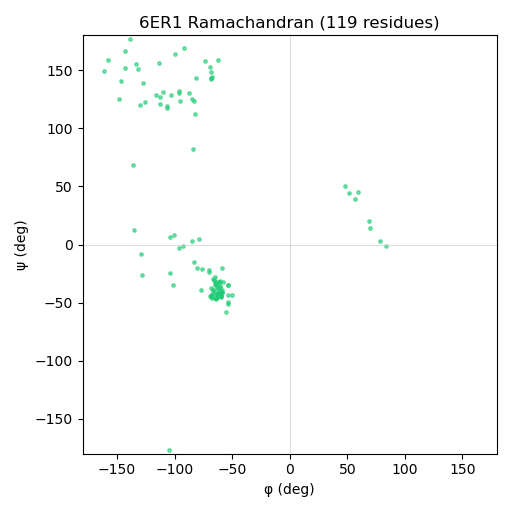30 17.503 6.295 1.00 11.68 100 TYR A CA 1
ATOM 821 C C . TYR A 1 105 ? -46.726 18.629 5.794 1.00 12.41 100 TYR A C 1
ATOM 822 O O . TYR A 1 105 ? -46.357 18.613 4.530 1.00 13.22 100 TYR A O 1
ATOM 831 N N . GLY A 1 106 ? -46.485 19.703 6.481 1.00 12.10 101 GLY A N 1
ATOM 832 C CA . GLY A 1 106 ? -45.808 20.841 5.936 1.00 11.52 101 GLY A CA 1
ATOM 833 C C . GLY A 1 106 ? -44.425 20.580 5.543 1.00 12.43 101 GLY A C 1
ATOM 834 O O . GLY A 1 106 ? -43.978 21.091 4.450 1.00 13.49 101 GLY A O 1
ATOM 835 N N . LYS A 1 107 ? -43.676 19.752 6.190 1.00 12.78 102 LYS A N 1
ATOM 836 C CA . LYS A 1 107 ? -42.341 19.446 5.852 1.00 12.85 102 LYS A CA 1
ATOM 837 C C . LYS A 1 107 ? -42.389 18.649 4.512 1.00 11.55 102 LYS A C 1
ATOM 838 O O . LYS A 1 107 ? -41.483 18.888 3.662 1.00 13.13 102 LYS A O 1
ATOM 848 N N . LEU A 1 108 ? -43.279 17.716 4.393 1.00 12.10 103 LEU A N 1
ATOM 849 C CA . LEU A 1 108 ? -43.384 16.926 3.144 1.00 11.85 103 LEU A CA 1
ATOM 850 C C . LEU A 1 108 ? -43.763 17.865 2.041 1.00 13.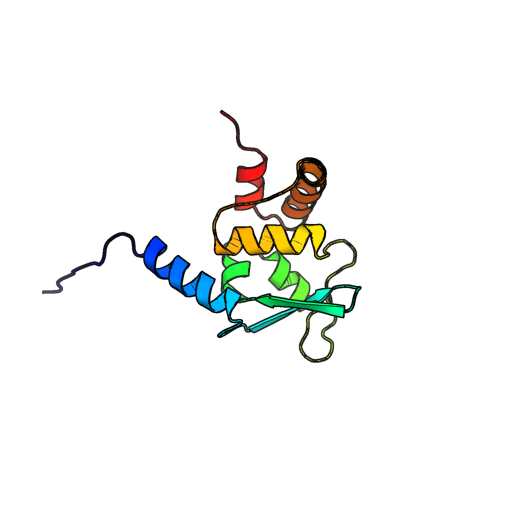49 103 LEU A C 1
ATOM 851 O O . LEU A 1 108 ? -43.179 17.683 0.889 1.00 13.39 103 LEU A O 1
ATOM 856 N N . LEU A 1 109 ? -44.652 18.806 2.205 1.00 12.22 104 LEU A N 1
ATOM 857 C CA . LEU A 1 109 ? -45.038 19.765 1.156 1.00 11.78 104 LEU A CA 1
ATOM 858 C C . LEU A 1 109 ? -43.872 20.595 0.818 1.00 12.23 104 LEU A C 1
ATOM 859 O O . LEU A 1 109 ? -43.579 20.772 -0.431 1.00 14.07 104 LEU A O 1
ATOM 864 N N . ARG A 1 110 ? -43.097 21.158 1.710 1.00 12.49 105 ARG A N 1
ATOM 865 C CA . ARG A 1 110 ? -41.931 21.938 1.387 1.00 12.01 105 ARG A CA 1
ATOM 866 C C . ARG A 1 110 ? -40.904 21.075 0.658 1.00 11.14 105 ARG A C 1
ATOM 867 O O . ARG A 1 110 ? -40.243 21.614 -0.302 1.00 13.60 105 ARG A O 1
ATOM 875 N N . THR A 1 111 ? -40.718 19.836 0.996 1.00 11.26 106 THR A N 1
ATOM 876 C CA . THR A 1 111 ? -39.782 18.963 0.354 1.00 11.83 106 THR A CA 1
ATOM 877 C C . THR A 1 111 ? -40.309 18.716 -1.116 1.00 11.76 106 THR A C 1
ATOM 878 O O . THR A 1 111 ? -39.440 18.790 -2.055 1.00 12.90 106 THR A O 1
ATOM 882 N N . ALA A 1 112 ? -41.559 18.441 -1.285 1.00 12.17 107 ALA A N 1
ATOM 883 C CA . ALA A 1 112 ? -42.084 18.186 -2.685 1.00 13.07 107 ALA A CA 1
ATOM 884 C C . ALA A 1 112 ? -41.883 19.443 -3.404 1.00 13.60 107 ALA A C 1
ATOM 885 O O . ALA A 1 112 ? -41.585 19.325 -4.683 1.00 14.16 107 ALA A O 1
ATOM 887 N N . LYS A 1 113 ? -42.026 20.624 -2.913 1.00 13.27 108 LYS A N 1
ATOM 888 C CA . LYS A 1 113 ? -41.773 21.877 -3.634 1.00 12.07 108 LYS A CA 1
ATOM 889 C C . LYS A 1 113 ? -40.331 22.035 -3.951 1.00 12.85 108 LYS A C 1
ATOM 890 O O . LYS A 1 113 ? -39.960 22.423 -5.155 1.00 14.51 108 LYS A O 1
ATOM 898 N N . GLU A 1 114 ? -39.383 21.696 -3.133 1.00 13.60 109 GLU A N 1
ATOM 899 C CA . GLU A 1 114 ? -37.972 21.775 -3.419 1.00 12.86 109 GLU A CA 1
ATOM 900 C C . GLU A 1 114 ? -37.605 20.807 -4.555 1.00 10.82 109 GLU A C 1
ATOM 901 O O . GLU A 1 114 ? -36.688 21.162 -5.347 1.00 13.75 109 GLU A O 1
ATOM 907 N N . MET A 1 115 ? -38.243 19.681 -4.629 1.00 12.50 110 MET A N 1
ATOM 908 C CA . MET A 1 115 ? -37.964 18.635 -5.615 1.00 12.55 110 MET A CA 1
ATOM 909 C C . MET A 1 115 ? -38.692 18.948 -6.926 1.00 13.95 110 MET A C 1
ATOM 910 O O . MET A 1 115 ? -38.370 18.301 -7.936 1.00 18.59 110 MET A O 1
ATOM 915 N N . ASN A 1 116 ? -39.632 19.845 -6.895 1.00 13.10 111 ASN A N 1
ATOM 916 C CA . ASN A 1 116 ? -40.645 20.074 -7.951 1.00 12.13 111 ASN A CA 1
ATOM 917 C C . ASN A 1 116 ? -41.291 18.794 -8.281 1.00 13.16 111 ASN A C 1
ATOM 918 O O . ASN A 1 116 ? -41.514 18.449 -9.497 1.00 15.27 111 ASN A O 1
ATOM 923 N N . MET A 1 117 ? -41.674 17.956 -7.366 1.00 12.58 112 MET A N 1
ATOM 924 C CA . MET A 1 117 ? -42.313 16.703 -7.572 1.00 12.39 112 MET A CA 1
ATOM 925 C C . MET A 1 117 ? -43.786 16.918 -7.733 1.00 12.60 112 MET A C 1
ATOM 926 O O . MET A 1 117 ? -44.622 16.732 -6.840 1.00 13.60 112 MET A O 1
ATOM 932 N N . THR A 1 118 ? -44.179 17.287 -8.971 1.00 12.94 113 THR A N 1
ATOM 933 C CA . THR A 1 118 ? -45.505 17.700 -9.265 1.00 13.89 113 THR A CA 1
ATOM 934 C C . THR A 1 118 ? -46.591 16.721 -8.843 1.00 13.02 113 THR A C 1
ATOM 935 O O . THR A 1 118 ? -47.650 17.133 -8.310 1.00 14.88 113 THR A O 1
ATOM 939 N N . VAL A 1 119 ? -46.365 15.432 -9.100 1.00 12.98 114 VAL A N 1
ATOM 940 C CA . VAL A 1 119 ? -47.404 14.463 -8.799 1.00 13.76 114 VAL A CA 1
ATOM 941 C C . VAL A 1 119 ? -47.698 14.420 -7.267 1.00 13.56 114 VAL A C 1
ATOM 942 O O . VAL A 1 119 ? -48.820 14.220 -6.879 1.00 15.34 114 VAL A O 1
ATOM 946 N N . LEU A 1 120 ? -46.662 14.602 -6.482 1.00 12.83 115 LEU A N 1
ATOM 947 C CA . LEU A 1 120 ? -46.844 14.589 -4.993 1.00 13.46 115 LEU A CA 1
ATOM 948 C C . LEU A 1 120 ? -47.449 15.923 -4.521 1.00 12.72 115 LEU A C 1
ATOM 949 O O . LEU A 1 120 ? -48.291 15.939 -3.602 1.00 15.05 115 LEU A O 1
ATOM 954 N N . LEU A 1 121 ? -47.008 17.029 -5.120 1.00 13.83 116 LEU A N 1
ATOM 955 C CA . LEU A 1 121 ? -47.657 18.338 -4.840 1.00 16.29 116 LEU A CA 1
ATOM 956 C C . LEU A 1 121 ? -49.158 18.288 -5.056 1.00 15.67 116 LEU A C 1
ATOM 957 O O . LEU A 1 121 ? -49.942 18.749 -4.212 1.00 18.34 116 LEU A O 1
ATOM 962 N N . LYS A 1 122 ? -49.567 17.762 -6.202 1.00 15.66 117 LYS A N 1
ATOM 963 C CA . LYS A 1 122 ? -50.973 17.659 -6.505 1.00 17.58 117 LYS A CA 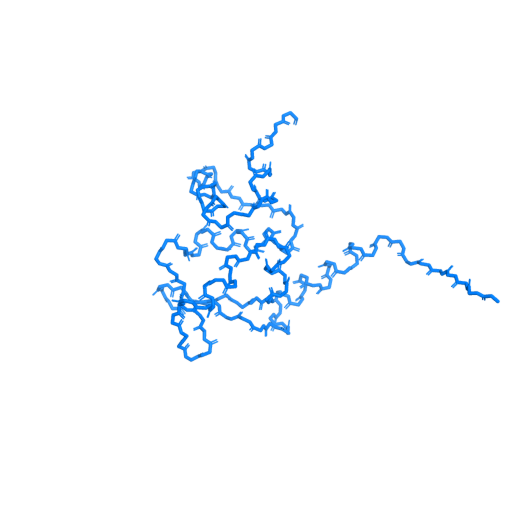1
ATOM 964 C C . LYS A 1 122 ? -51.704 16.804 -5.463 1.00 15.73 117 LYS A C 1
ATOM 965 O O . LYS A 1 122 ? -52.806 17.139 -5.021 1.00 18.99 117 LYS A O 1
ATOM 971 N N . LEU A 1 123 ? -51.093 15.698 -5.067 1.00 14.23 118 LEU A N 1
ATOM 972 C CA . LEU A 1 123 ? -51.710 14.847 -4.050 1.00 14.11 118 LEU A CA 1
ATOM 973 C C . LEU A 1 123 ? -51.864 15.585 -2.689 1.00 14.84 118 LEU A C 1
ATOM 974 O O . LEU A 1 123 ? -52.934 15.537 -2.072 1.00 17.13 118 LEU A O 1
ATOM 979 N N . LEU A 1 124 ? -50.807 16.269 -2.275 1.00 14.99 119 LEU A N 1
ATOM 980 C CA . LEU A 1 124 ? -50.807 16.921 -0.933 1.00 15.86 119 LEU A CA 1
ATOM 981 C C . LEU A 1 124 ? -51.752 18.080 -0.924 1.00 17.88 119 LEU A C 1
ATOM 982 O O . LEU A 1 124 ? -52.283 18.440 0.131 1.00 20.85 119 LEU A O 1
ATOM 987 N N . GLU A 1 125 ? -52.035 18.640 -2.105 1.00 18.91 120 GLU A N 1
ATOM 988 C CA . GLU A 1 125 ? -52.913 19.793 -2.238 1.00 20.91 120 GLU A CA 1
ATOM 989 C C . GLU A 1 125 ? -54.328 19.412 -2.691 1.00 21.89 120 GLU A C 1
ATOM 990 O O . GLU A 1 125 ? -55.131 20.304 -2.930 1.00 29.88 120 GLU A O 1
ATOM 996 N N . ALA A 1 126 ? -54.657 18.122 -2.749 1.00 20.61 121 ALA A N 1
ATOM 997 C CA . ALA A 1 126 ? -55.957 17.652 -3.264 1.00 22.28 121 ALA A CA 1
ATOM 998 C C . ALA A 1 126 ? -57.103 18.025 -2.352 1.00 20.12 121 ALA A C 1
ATOM 999 O O . ALA A 1 126 ? -56.961 18.058 -1.132 1.00 24.92 121 ALA A O 1
ATOM 1001 N N . HIS A 1 127 ? -58.267 18.257 -2.952 1.00 24.61 122 HIS A N 1
ATOM 1002 C CA . HIS A 1 127 ? -59.446 18.600 -2.168 1.00 26.87 122 HIS A CA 1
ATOM 1003 C C . HIS A 1 127 ? -60.714 18.001 -2.738 1.00 32.65 122 HIS A C 1
ATOM 1004 O O . HIS A 1 127 ? -60.737 17.545 -3.871 1.00 38.42 122 HIS A O 1
ATOM 1011 N N . ARG A 1 128 ? -61.768 18.029 -1.936 1.00 33.37 123 ARG A N 1
ATOM 1012 C CA . ARG A 1 128 ? -63.050 17.331 -2.221 1.00 36.87 123 ARG A CA 1
ATOM 1013 C C . ARG A 1 128 ? -62.900 15.936 -2.847 1.00 40.70 123 ARG A C 1
ATOM 1014 O O . ARG A 1 128 ? -62.233 15.057 -2.291 1.00 50.42 123 ARG A O 1
#

InterPro domains:
  IPR000210 BTB/POZ domain [PF00651] (20-124)
  IPR000210 BTB/POZ domain [PS50097] (30-97)
  IPR000210 BTB/POZ domain [SM00225] (30-127)
  IPR011333 SKP1/BTB/POZ domain superfamily [G3DSA:3.30.710.10] (1-126)
  IPR011333 SKP1/BTB/POZ domain superfamily [SSF54695] (4-120)
  IPR013087 Zinc finger C2H2-type [PS00028] (540-561)
  IPR013087 Zinc finger C2H2-type [PS00028] (569-590)
  IPR013087 Zinc finger C2H2-type [PS50157] (538-566)
  IPR013087 Zinc finger C2H2-type [PS50157] (567-595)
  IPR013087 Zinc finger C2H2-type [SM00355] (470-498)
  IPR013087 Zinc finger C2H2-type [SM00355] (505-528)
  IPR013087 Zinc finger C2H2-type [SM00355] (538-561)
  IPR013087 Zinc finger C2H2-type [SM00355] (567-590)
  IPR036236 Zinc finger C2H2 superfamily [SSF57667] (539-587)

Nearest PDB structures (foldseek):
  6er1-assembly1_A  TM=1.008E+00  e=1.228E-24  Drosophila melanogaster
  6xxs-assembly1_E  TM=8.014E-01  e=2.226E-07  Homo sapiens
  6y17-assembly1_B  TM=8.091E-01  e=7.376E-07  Homo sapiens
  5x4m-assembly1_A  TM=7.971E-01  e=5.288E-07  Homo sapiens
  7lzq-assembly1_A  TM=7.799E-01  e=9.006E-07  Homo sapiens

Sequence (121 aa):
EVKSVKVDNWGVFFLQKLQNFFNKTDYCDLTLQFRDNSQLKVHRLVLSACTDYFNVLEQTCEIVDDALIMPNEFQADVVVPIVNFMYTGTLEFELKMYGKLLRTAKEMNMTVLLKLLEAHR

Organism: Drosophila melanogaster (NCBI:txid7227)

CATH classification: 3.30.710.10

GO terms:
  GO:0005515 protein binding (F, IPI)
  GO:0008017 microtubule binding (F, IDA)
  GO:0000242 pericentriolar material (C, IDA)
  GO:0000785 chromatin (C, IDA)
  GO:0000793 condensed chromosome (C, IDA)
  GO:0005634 nucleus (C, IDA)
  GO:0005700 polytene chromosome (C, IDA)
  GO:0005704 polytene chromosome band (C, IDA)
  GO:0005813 centrosome (C, IDA)
  GO:0005876 spindle microtubule (C, IDA)
  GO:0003677 DNA binding (F, IDA)
  GO:0003682 chromatin binding (F, IDA)
  GO:0031208 POZ domain binding (F, IDA)
  GO:0042803 protein homodimerization activity (F, IDA)
  GO:0043035 chromatin insulator sequence binding (F, IDA)
  GO:0033696 heterochromatin boundary formation (P, IGI)
  GO:0035191 nuclear axial expansion (P, IMP)
  GO:0140588 chromatin looping (P, IMP)
  GO:0006355 regulation of DNA-templated transcription (P, IMP)
  GO:0042802 identical protein binding (F, IPI)

Radius of gyration: 16.25 Å; Cα contacts (8 Å, |Δi|>4): 119; chains: 1; bounding box: 45×32×53 Å

Foldseek 3Di:
DDDDDDDPPVVVVVLVVQVVCQVVVNPFQAWEAEPVRDIHTHHPVLVVVQFCQVVVQVVDADDDPRHRYDDPLAHCLQPVQVRVCSSPVDRDHDPVCLVSNLVVCVVRVRVVVNCVSPDDD

B-factor: mean 23.2, std 9.92, range [10.82, 79.96]